Protein AF-A0A9X6Y798-F1 (afdb_monomer_lite)

Organism: Bacillus thuringiensis (NCBI:txid1428)

Radius of gyration: 31.47 Å; chains: 1; bounding box: 88×79×58 Å

Secondary structure (DSSP, 8-state):
-HHHHHTT---SSHHHHHHHHHHHHTSHHHHHHHHHHHHHHHHHHS--HHHHHHHHHHHHTT--EEEEEEEEEEEE-TTS-EEEEEEEEEEEEPPPHHHHHHHHHHHHHHTT-----------PPPP----------

pLDDT: mean 86.88, std 8.66, range [46.91, 97.5]

Sequence (137 aa):
TEAYKRAGYSHKNDNVAGVEGKKLLRNPKIERYVREHMEAIRSPVIASQEEVLERLTSVLRGEGRVLKRPRMSKTKNKEGKWVEYESYDEITVYPQDQDIIRAGELLGKRYMMWTEKKEISITVPTFVDDVPVNEDE

InterPro domains:
  IPR005335 Terminase small subunit [PF03592] (1-119)
  IPR038713 Terminase small subunit, N-terminal DNA-binding domain, HTH motif superfamily [G3DSA:1.10.10.1400] (1-45)

Foldseek 3Di:
DVVQVVVVDDDDDPVRSVVVVVVQCPPPVNVVVVVVVVCVVCPVPPQDPVNLLVVLVCLLVFHWDWDWDWDWDWDQDPVRDTDIDTDTDIDTDTHDPVSNVVSVVVVCVVVVVDDDDDDDDDPDDDDDPPDDDPPDD

Structure (mmCIF, N/CA/C/O backbone):
data_AF-A0A9X6Y798-F1
#
_entry.id   AF-A0A9X6Y798-F1
#
loop_
_atom_site.group_PDB
_atom_site.id
_atom_site.type_symbol
_atom_site.label_atom_id
_atom_site.label_alt_id
_atom_site.label_comp_id
_atom_site.label_asym_id
_atom_site.label_entity_id
_atom_site.label_seq_id
_atom_site.pdbx_PDB_ins_code
_atom_site.Cartn_x
_atom_site.Cartn_y
_atom_site.Cartn_z
_atom_site.occupancy
_atom_site.B_iso_or_equiv
_atom_site.auth_seq_id
_atom_site.auth_comp_id
_atom_site.auth_asym_id
_atom_site.auth_atom_id
_atom_site.pdbx_PDB_model_num
ATOM 1 N N . THR A 1 1 ? -16.747 -2.873 27.733 1.00 81.88 1 THR A N 1
ATOM 2 C CA . THR A 1 1 ? -16.842 -2.781 29.205 1.00 81.88 1 THR A CA 1
ATOM 3 C C . THR A 1 1 ? -15.695 -1.977 29.789 1.00 81.88 1 THR A C 1
ATOM 5 O O . THR A 1 1 ? -15.954 -0.926 30.351 1.00 81.88 1 THR A O 1
ATOM 8 N N . GLU A 1 2 ? -14.436 -2.361 29.567 1.00 89.44 2 GLU A N 1
ATOM 9 C CA . GLU A 1 2 ? -13.274 -1.644 30.131 1.00 89.44 2 GLU A CA 1
ATOM 10 C C . GLU A 1 2 ? -13.148 -0.173 29.709 1.00 89.44 2 GLU A C 1
ATOM 12 O O . GLU A 1 2 ? -12.904 0.690 30.547 1.00 89.44 2 GLU A O 1
ATOM 17 N N . ALA A 1 3 ? -13.397 0.147 28.436 1.00 88.88 3 ALA A N 1
ATOM 18 C CA . ALA A 1 3 ? -13.378 1.533 27.959 1.00 88.88 3 ALA A CA 1
ATOM 19 C C . ALA A 1 3 ? -14.391 2.436 28.695 1.00 88.88 3 ALA A C 1
ATOM 21 O O . ALA A 1 3 ? -14.088 3.589 28.981 1.00 88.88 3 ALA A O 1
ATOM 22 N N . TYR A 1 4 ? -15.561 1.897 29.059 1.00 89.81 4 TYR A N 1
ATOM 23 C CA . TYR A 1 4 ? -16.599 2.619 29.803 1.00 89.81 4 TYR A CA 1
ATOM 24 C C . TYR A 1 4 ? -16.139 2.953 31.230 1.00 89.81 4 TYR A C 1
ATOM 26 O O . TYR A 1 4 ? -16.321 4.076 31.690 1.00 89.81 4 TYR A O 1
ATOM 34 N N . LYS A 1 5 ? -15.472 2.003 31.904 1.00 90.69 5 LYS A N 1
ATOM 35 C CA . LYS A 1 5 ? -14.904 2.218 33.243 1.00 90.69 5 LYS A CA 1
ATOM 36 C C . LYS A 1 5 ? -13.755 3.227 33.215 1.00 90.69 5 LYS A C 1
ATOM 38 O O . LYS A 1 5 ? -13.724 4.142 34.028 1.00 90.69 5 LYS A O 1
ATOM 43 N N . ARG A 1 6 ? -12.832 3.089 32.253 1.00 92.12 6 ARG A N 1
ATOM 44 C CA . ARG A 1 6 ? -11.673 3.989 32.091 1.00 92.12 6 ARG A CA 1
ATOM 45 C C . ARG A 1 6 ? -12.070 5.420 31.735 1.00 92.12 6 ARG A C 1
ATOM 47 O O . ARG A 1 6 ? -11.372 6.344 32.126 1.00 92.12 6 ARG A O 1
ATOM 54 N N . ALA A 1 7 ? -13.190 5.603 31.039 1.00 88.50 7 ALA A N 1
ATOM 55 C CA . ALA A 1 7 ? -13.760 6.919 30.761 1.00 88.50 7 ALA A CA 1
ATOM 56 C C . ALA A 1 7 ? -14.396 7.591 32.000 1.00 88.50 7 ALA A C 1
ATOM 58 O O . ALA A 1 7 ? -14.877 8.715 31.896 1.00 88.50 7 ALA A O 1
ATOM 59 N N . GLY A 1 8 ? -14.404 6.926 33.163 1.00 90.12 8 GLY A N 1
ATOM 60 C CA . GLY A 1 8 ? -14.882 7.489 34.428 1.00 90.12 8 GLY A CA 1
ATOM 61 C C . GLY A 1 8 ? -16.394 7.398 34.637 1.00 90.12 8 GLY A C 1
ATOM 62 O O . 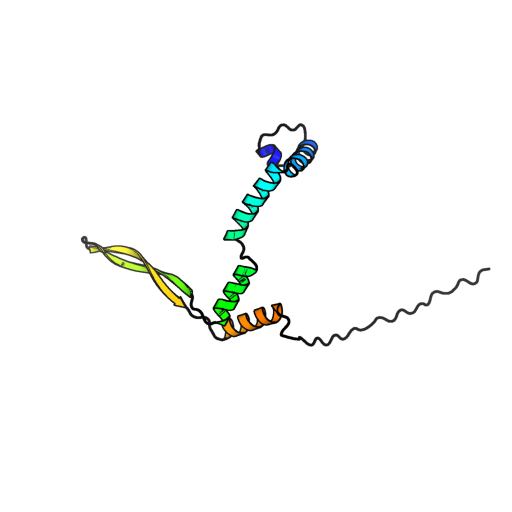GLY A 1 8 ? -16.921 8.026 35.553 1.00 90.12 8 GLY A O 1
ATOM 63 N N . TYR A 1 9 ? -17.117 6.623 33.820 1.00 88.75 9 TYR A N 1
ATOM 64 C CA . TYR A 1 9 ? -18.557 6.461 33.996 1.00 88.75 9 TYR A CA 1
ATOM 65 C C . TYR A 1 9 ? -18.895 5.579 35.205 1.00 88.75 9 TYR A C 1
ATOM 67 O O . TYR A 1 9 ? -18.314 4.509 35.429 1.00 88.75 9 TYR A O 1
ATOM 75 N N . SER A 1 10 ? -19.899 6.017 35.969 1.00 89.69 10 SER A N 1
ATOM 76 C CA . SER A 1 10 ? -20.406 5.275 37.123 1.00 89.69 10 SER A CA 1
ATOM 77 C C . SER A 1 10 ? -20.983 3.923 36.694 1.00 89.69 10 SER A C 1
ATOM 79 O O . SER A 1 10 ? -21.730 3.825 35.716 1.00 89.69 10 SER A O 1
ATOM 81 N N . HIS A 1 11 ? -20.631 2.869 37.428 1.00 88.31 11 HIS A N 1
ATOM 82 C CA . HIS A 1 11 ? -21.126 1.516 37.208 1.00 88.31 11 HIS A CA 1
ATOM 83 C C . HIS A 1 11 ? -21.177 0.748 38.531 1.00 88.31 11 HIS A C 1
ATOM 85 O O . HIS A 1 11 ? -20.321 0.919 39.393 1.00 88.31 11 HIS A O 1
ATOM 91 N N . LYS A 1 12 ? -22.197 -0.105 38.692 1.00 87.88 12 LYS A N 1
ATOM 92 C CA . LYS A 1 12 ? -22.372 -0.945 39.893 1.00 87.88 12 LYS A CA 1
ATOM 93 C C . LYS A 1 12 ? -21.705 -2.316 39.764 1.00 87.88 12 LYS A C 1
ATOM 95 O O . LYS A 1 12 ? -21.285 -2.887 40.760 1.00 87.88 12 LYS A O 1
ATOM 100 N N . ASN A 1 13 ? -21.653 -2.858 38.549 1.00 88.75 13 ASN A N 1
ATOM 101 C CA . ASN A 1 13 ? -21.013 -4.127 38.209 1.00 88.75 13 ASN A CA 1
ATOM 102 C C . ASN A 1 13 ? -20.646 -4.149 36.709 1.00 88.75 13 ASN A C 1
ATOM 104 O O . ASN A 1 13 ? -21.061 -3.270 35.945 1.00 88.75 13 ASN A O 1
ATOM 108 N N . ASP A 1 14 ? -19.884 -5.158 36.285 1.00 87.56 14 ASP A N 1
ATOM 109 C CA . ASP A 1 14 ? -19.402 -5.295 34.901 1.00 87.56 14 ASP A CA 1
ATOM 110 C C . ASP A 1 14 ? -20.515 -5.448 33.870 1.00 87.56 14 ASP A C 1
ATOM 112 O O . ASP A 1 14 ? -20.426 -4.901 32.769 1.00 87.56 14 ASP A O 1
ATOM 116 N N . ASN A 1 15 ? -21.588 -6.144 34.240 1.00 88.12 15 ASN A N 1
ATOM 117 C CA . ASN A 1 15 ? -22.731 -6.354 33.360 1.00 88.12 15 ASN A CA 1
ATOM 118 C C . ASN A 1 15 ? -23.411 -5.019 33.020 1.00 88.12 15 ASN A C 1
ATOM 120 O O . ASN A 1 15 ? -23.667 -4.736 31.849 1.00 88.12 15 ASN A O 1
ATOM 124 N N . VAL A 1 16 ? -23.621 -4.152 34.017 1.00 87.56 16 VAL A N 1
ATOM 125 C CA . VAL A 1 16 ? -24.181 -2.804 33.823 1.00 87.56 16 VAL A CA 1
ATOM 126 C C . VAL A 1 16 ? -23.249 -1.940 32.968 1.00 87.56 16 VAL A C 1
ATOM 128 O O . VAL A 1 16 ? -23.715 -1.304 32.024 1.00 87.56 16 VAL A O 1
ATOM 131 N N . ALA A 1 17 ? -21.935 -1.967 33.219 1.00 88.75 17 ALA A N 1
ATOM 132 C CA . ALA A 1 17 ? -20.960 -1.243 32.394 1.00 88.75 17 ALA A CA 1
ATOM 133 C C . ALA A 1 17 ? -20.941 -1.729 30.930 1.00 88.75 17 ALA A C 1
ATOM 135 O O . ALA A 1 17 ? -20.736 -0.939 30.006 1.00 88.75 17 ALA A O 1
ATOM 136 N N . GLY A 1 18 ? -21.159 -3.027 30.695 1.00 89.56 18 GLY A N 1
ATOM 137 C CA . GLY A 1 18 ? -21.259 -3.602 29.354 1.00 89.56 18 GLY A CA 1
ATOM 138 C C . GLY A 1 18 ? -22.509 -3.136 28.604 1.00 89.56 18 GLY A C 1
ATOM 139 O O . GLY A 1 18 ? -22.411 -2.707 27.451 1.00 89.56 18 GLY A O 1
ATOM 140 N N . VAL A 1 19 ? -23.672 -3.174 29.262 1.00 91.25 19 VAL A N 1
ATOM 141 C CA . VAL A 1 19 ? -24.951 -2.749 28.670 1.00 91.25 19 VAL A CA 1
ATOM 142 C C . VAL A 1 19 ? -24.955 -1.252 28.362 1.00 91.25 19 VAL A C 1
ATOM 144 O O . VAL A 1 19 ? -25.279 -0.863 27.238 1.00 91.25 19 VAL A O 1
ATOM 147 N N . GLU A 1 20 ? -24.558 -0.410 29.317 1.00 90.25 20 GLU A N 1
ATOM 148 C CA . GLU A 1 20 ? -24.541 1.047 29.132 1.00 90.25 20 GLU A CA 1
ATOM 149 C C . GLU A 1 20 ? -23.457 1.488 28.141 1.00 90.25 20 GLU A C 1
ATOM 151 O O . GLU A 1 20 ? -23.708 2.325 27.271 1.00 90.25 20 GLU A O 1
ATOM 156 N N . GLY A 1 21 ? -22.288 0.838 28.154 1.00 89.81 21 GLY A N 1
ATOM 157 C CA . GLY A 1 21 ? -21.262 1.053 27.134 1.00 89.81 21 GLY A CA 1
ATOM 158 C C . GLY A 1 21 ? -21.763 0.756 25.717 1.00 89.81 21 GLY A C 1
ATOM 159 O O . GLY A 1 21 ? -21.519 1.539 24.800 1.00 89.81 21 GLY A O 1
ATOM 160 N N . LYS A 1 22 ? -22.530 -0.326 25.524 1.00 90.94 22 LYS A N 1
ATOM 161 C CA . LYS A 1 22 ? -23.141 -0.646 24.222 1.00 90.94 22 LYS A CA 1
ATOM 162 C C . LYS A 1 22 ? -24.168 0.405 23.788 1.00 90.94 22 LYS A C 1
ATOM 164 O O . LYS A 1 22 ? -24.259 0.697 22.597 1.00 90.94 22 LYS A O 1
ATOM 169 N N . LYS A 1 23 ? -24.935 0.977 24.723 1.00 91.31 23 LYS A N 1
ATOM 170 C CA . LYS A 1 23 ? -25.883 2.064 24.424 1.00 91.31 23 LYS A CA 1
ATOM 171 C C . LYS A 1 23 ? -25.162 3.341 23.993 1.00 91.31 23 LYS A C 1
ATOM 173 O O . LYS A 1 23 ? -25.568 3.937 23.001 1.00 91.31 23 LYS A O 1
ATOM 178 N N . LEU A 1 24 ? -24.075 3.727 24.669 1.00 90.50 24 LEU A N 1
ATOM 179 C CA . LEU A 1 24 ? -23.274 4.895 24.279 1.00 90.50 24 LEU A CA 1
ATOM 180 C C . LEU A 1 24 ? -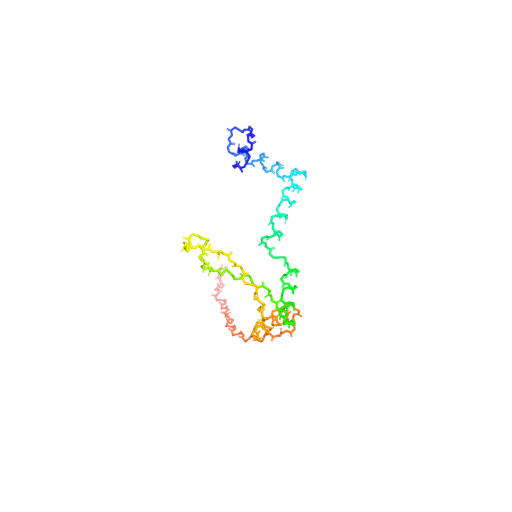22.699 4.761 22.868 1.00 90.50 24 LEU A C 1
ATOM 182 O O . LEU A 1 24 ? -22.761 5.712 22.096 1.00 90.50 24 LEU A O 1
ATOM 186 N N . LEU A 1 25 ? -22.210 3.576 22.498 1.00 88.69 25 LEU A N 1
ATOM 187 C CA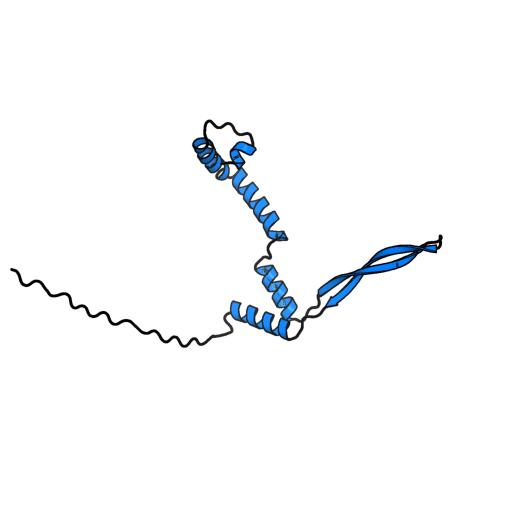 . LEU A 1 25 ? -21.693 3.325 21.147 1.00 88.69 25 LEU A CA 1
ATOM 188 C C . LEU A 1 25 ? -22.760 3.450 20.046 1.00 88.69 25 LEU A C 1
ATOM 190 O O . LEU A 1 25 ? -22.405 3.654 18.893 1.00 88.69 25 LEU A O 1
ATOM 194 N N . ARG A 1 26 ? -24.050 3.347 20.390 1.00 90.69 26 ARG A N 1
ATOM 195 C CA . ARG A 1 26 ? -25.179 3.563 19.468 1.00 90.69 26 ARG A CA 1
ATOM 196 C C . ARG A 1 26 ? -25.655 5.015 19.420 1.00 90.69 26 ARG A C 1
ATOM 198 O O . ARG A 1 26 ? -26.569 5.325 18.663 1.00 90.69 26 ARG A O 1
ATOM 205 N N . ASN A 1 27 ? -25.105 5.903 20.251 1.00 93.44 27 ASN A N 1
ATOM 206 C CA . ASN A 1 27 ? -25.438 7.318 20.176 1.00 93.44 27 ASN A CA 1
ATOM 207 C C . ASN A 1 27 ? -24.895 7.880 18.849 1.00 93.44 27 ASN A C 1
ATOM 209 O O . ASN A 1 27 ? -23.680 7.820 18.649 1.00 93.44 27 ASN A O 1
ATOM 213 N N . PRO A 1 28 ? -25.733 8.489 17.987 1.00 91.81 28 PRO A N 1
ATOM 214 C CA . PRO A 1 28 ? -25.307 8.947 16.663 1.00 91.81 28 PRO A CA 1
ATOM 215 C C . PRO A 1 28 ? -24.089 9.880 16.681 1.00 91.81 28 PRO A C 1
ATOM 217 O O . PRO A 1 28 ? -23.262 9.839 15.773 1.00 91.81 28 PRO A O 1
ATOM 220 N N . LYS A 1 29 ? -23.940 10.711 17.725 1.00 92.31 29 LYS A N 1
ATOM 221 C CA . LYS A 1 29 ? -22.791 11.621 17.862 1.00 92.31 29 LYS A CA 1
ATOM 222 C C . LYS A 1 29 ? -21.492 10.866 18.148 1.00 92.31 29 LYS A C 1
ATOM 224 O O . LYS A 1 29 ? -20.461 11.189 17.568 1.00 92.31 29 LYS A O 1
ATOM 229 N N . ILE A 1 30 ? -21.554 9.874 19.038 1.00 90.69 30 ILE A N 1
ATOM 230 C CA . ILE A 1 30 ? -20.397 9.062 19.440 1.00 90.69 30 ILE A CA 1
ATOM 231 C C . ILE A 1 30 ? -20.014 8.116 18.303 1.00 90.69 30 ILE A C 1
ATOM 233 O O . ILE A 1 30 ? -18.840 8.008 17.967 1.00 90.69 30 ILE A O 1
ATOM 237 N N . GLU A 1 31 ? -20.999 7.480 17.673 1.00 91.56 31 GLU A N 1
ATOM 238 C CA . GLU A 1 31 ? -20.783 6.592 16.534 1.00 91.56 31 GLU A CA 1
ATOM 239 C C . GLU A 1 31 ? -20.094 7.319 15.374 1.00 91.56 31 GLU A C 1
ATOM 241 O O . GLU A 1 31 ? -19.107 6.817 14.834 1.00 91.56 31 GLU A O 1
ATOM 246 N N . ARG A 1 32 ? -20.567 8.526 15.030 1.00 92.50 32 ARG A N 1
ATOM 247 C CA . ARG A 1 32 ? -19.941 9.355 13.996 1.00 92.50 32 ARG A CA 1
ATOM 248 C C . ARG A 1 32 ? -18.493 9.693 14.352 1.00 92.50 32 ARG A C 1
ATOM 250 O O . ARG A 1 32 ? -17.614 9.471 13.530 1.00 92.50 32 ARG A O 1
ATOM 257 N N . TYR A 1 33 ? -18.239 10.143 15.581 1.00 90.88 33 TYR A N 1
ATOM 258 C CA . TYR A 1 33 ? -16.889 10.480 16.044 1.00 90.88 33 TYR A CA 1
ATOM 259 C C . TYR A 1 33 ? -15.930 9.284 15.965 1.00 90.88 33 TYR A C 1
ATOM 261 O O . TYR A 1 33 ? -14.835 9.403 15.420 1.00 90.88 33 TYR A O 1
ATOM 269 N N . VAL A 1 34 ? -16.348 8.111 16.457 1.00 88.00 34 VAL A N 1
ATOM 270 C CA . VAL A 1 34 ? -15.540 6.882 16.399 1.00 88.00 34 VAL A CA 1
ATOM 271 C C . VAL A 1 34 ? -15.260 6.481 14.953 1.00 88.00 34 VAL A C 1
ATOM 273 O O . VAL A 1 34 ? -14.143 6.072 14.648 1.00 88.00 34 VAL A O 1
ATOM 276 N N . ARG A 1 35 ? -16.248 6.611 14.062 1.00 87.62 35 ARG A N 1
ATOM 277 C CA . ARG A 1 35 ? -16.104 6.293 12.638 1.00 87.62 35 ARG A CA 1
ATOM 278 C C . ARG A 1 35 ? -15.108 7.220 11.948 1.00 87.62 35 ARG A C 1
ATOM 280 O O . ARG A 1 35 ? -14.175 6.716 11.341 1.00 87.62 35 ARG A O 1
ATOM 287 N N . GLU A 1 36 ? -15.259 8.531 12.115 1.00 88.69 36 GLU A N 1
ATOM 288 C CA . GLU A 1 36 ? -14.343 9.537 11.561 1.00 88.69 36 GLU A CA 1
ATOM 289 C C . GLU A 1 36 ? -12.903 9.304 12.042 1.00 88.69 36 GLU A C 1
ATOM 291 O O . GLU A 1 36 ? -11.971 9.336 11.246 1.00 88.69 36 GLU A O 1
ATOM 296 N N . HIS A 1 37 ? -12.706 8.988 13.328 1.00 83.50 37 HIS A N 1
ATOM 297 C CA . HIS A 1 37 ? -11.372 8.718 13.877 1.00 83.50 37 HIS A CA 1
ATOM 298 C C . HIS A 1 37 ? -10.804 7.376 13.403 1.00 83.50 37 HIS A C 1
ATOM 300 O O . HIS A 1 37 ? -9.621 7.287 13.087 1.00 83.50 37 HIS A O 1
ATOM 306 N N . MET A 1 38 ? -11.629 6.328 13.320 1.00 78.31 38 MET A N 1
ATOM 307 C CA . MET A 1 38 ? -11.228 5.042 12.740 1.00 78.31 38 MET A CA 1
ATOM 308 C C . MET A 1 38 ? -10.822 5.194 11.274 1.00 78.31 38 MET A C 1
ATOM 310 O O . MET A 1 38 ? -9.837 4.596 10.857 1.00 78.31 38 MET A O 1
ATOM 314 N N . GLU A 1 39 ? -11.560 5.980 10.496 1.00 80.25 39 GLU A N 1
ATOM 315 C CA . GLU A 1 39 ? -11.280 6.249 9.086 1.00 80.25 39 GLU A CA 1
ATOM 316 C C . GLU A 1 39 ? -10.014 7.097 8.918 1.00 80.25 39 GLU A C 1
ATOM 318 O O . GLU A 1 39 ? -9.139 6.744 8.126 1.00 80.25 39 GLU A O 1
ATOM 323 N N . ALA A 1 40 ? -9.842 8.123 9.755 1.00 75.88 40 ALA A N 1
ATOM 324 C CA . ALA A 1 40 ? -8.633 8.941 9.804 1.00 75.88 40 ALA A CA 1
ATOM 325 C C . ALA A 1 40 ? -7.379 8.149 10.210 1.00 75.88 40 ALA A C 1
ATOM 327 O O . ALA A 1 40 ? -6.295 8.466 9.738 1.00 75.88 40 ALA A O 1
ATOM 328 N N . ILE A 1 41 ? -7.504 7.124 11.063 1.00 74.00 41 ILE A N 1
ATOM 329 C CA . ILE A 1 41 ? -6.389 6.231 11.432 1.00 74.00 41 ILE A CA 1
ATOM 330 C C . ILE A 1 41 ? -6.154 5.157 10.363 1.00 74.00 41 ILE A C 1
ATOM 332 O O . ILE A 1 41 ? -5.010 4.791 10.101 1.00 74.00 41 ILE A O 1
ATOM 336 N N . ARG A 1 42 ? -7.216 4.631 9.739 1.00 65.56 42 ARG A N 1
ATOM 337 C CA . ARG A 1 42 ? -7.105 3.596 8.700 1.00 65.56 42 ARG A CA 1
ATOM 338 C C . ARG A 1 42 ? -6.461 4.125 7.426 1.00 65.56 42 ARG A C 1
ATOM 340 O O . ARG A 1 42 ? -5.607 3.433 6.892 1.00 65.56 42 ARG A O 1
ATOM 347 N N . SER A 1 43 ? -6.834 5.325 6.990 1.00 68.69 43 SER A N 1
ATOM 348 C CA . SER A 1 43 ? -6.329 5.955 5.764 1.00 68.69 43 SER A CA 1
ATOM 349 C C . SER A 1 43 ? -4.786 6.017 5.664 1.00 68.69 43 SER A C 1
ATOM 351 O O . SER A 1 43 ? -4.255 5.599 4.643 1.00 68.69 43 SER A O 1
ATOM 353 N N . PRO A 1 44 ? -4.026 6.431 6.701 1.00 74.25 44 PRO A N 1
ATOM 354 C CA . PRO A 1 44 ? -2.562 6.487 6.630 1.00 74.25 44 PRO A CA 1
ATOM 355 C C . PRO A 1 44 ? -1.847 5.151 6.885 1.00 74.25 44 PRO A C 1
ATOM 357 O O . PRO A 1 44 ? -0.656 5.044 6.604 1.00 74.25 44 PRO A O 1
ATOM 360 N N . VAL A 1 45 ? -2.518 4.155 7.476 1.00 74.50 45 VAL A N 1
ATOM 361 C CA . VAL A 1 45 ? -1.878 2.886 7.885 1.00 74.50 45 VAL A CA 1
ATOM 362 C C . VAL A 1 45 ? -2.180 1.751 6.910 1.00 74.50 45 VAL A C 1
ATOM 364 O O . VAL A 1 45 ? -1.346 0.868 6.712 1.00 74.50 45 VAL A O 1
ATOM 367 N N . ILE A 1 46 ? -3.376 1.741 6.324 1.00 80.75 46 ILE A N 1
ATOM 368 C CA . ILE A 1 46 ? -3.852 0.682 5.440 1.00 80.75 46 ILE A CA 1
ATOM 369 C C . ILE A 1 46 ? -4.117 1.293 4.075 1.00 80.75 46 ILE A C 1
ATOM 371 O O . ILE A 1 46 ? -4.983 2.155 3.944 1.00 80.75 46 ILE A O 1
ATOM 375 N N . ALA A 1 47 ? -3.427 0.774 3.063 1.00 85.38 47 ALA A N 1
ATOM 376 C CA . ALA A 1 47 ? -3.647 1.207 1.696 1.00 85.38 47 ALA A CA 1
ATOM 377 C C . ALA A 1 47 ? -5.096 0.949 1.259 1.00 85.38 47 ALA A C 1
ATOM 379 O O . ALA A 1 47 ? -5.641 -0.146 1.463 1.00 85.38 47 ALA A O 1
ATOM 380 N N . SER A 1 48 ? -5.721 1.954 0.649 1.00 87.81 48 SER A N 1
ATOM 381 C CA . SER A 1 48 ? -7.063 1.809 0.082 1.00 87.81 48 SER A CA 1
ATOM 382 C C . SER A 1 48 ? -7.032 0.920 -1.169 1.00 87.81 48 SER A C 1
ATOM 384 O O . SER A 1 48 ? -5.981 0.687 -1.767 1.00 87.81 48 SER A O 1
ATOM 386 N N . GLN A 1 49 ? -8.191 0.413 -1.605 1.00 86.19 49 GLN A N 1
ATOM 387 C CA . GLN A 1 49 ? -8.248 -0.353 -2.858 1.00 86.19 49 GLN A CA 1
ATOM 388 C C . GLN A 1 49 ? -7.774 0.482 -4.056 1.00 86.19 49 GLN A C 1
ATOM 390 O O . GLN A 1 49 ? -7.106 -0.050 -4.936 1.00 86.19 49 GLN A O 1
ATOM 395 N N . GLU A 1 50 ? -8.101 1.774 -4.083 1.00 90.25 50 GLU A N 1
ATOM 396 C CA . GLU A 1 50 ? -7.675 2.696 -5.139 1.00 90.25 50 GLU A CA 1
ATOM 397 C C . GLU A 1 50 ? -6.161 2.910 -5.102 1.00 90.25 50 GLU A C 1
ATOM 399 O O . GLU A 1 50 ? -5.511 2.745 -6.128 1.00 90.25 50 GLU A O 1
ATOM 404 N N . GLU A 1 51 ? -5.581 3.133 -3.921 1.00 90.56 51 GLU A N 1
ATOM 405 C CA . GLU A 1 51 ? -4.133 3.300 -3.748 1.00 90.56 51 GLU A CA 1
ATOM 406 C C . GLU A 1 51 ? -3.354 2.055 -4.196 1.00 90.56 51 GLU A C 1
ATOM 408 O O . GLU A 1 51 ? -2.332 2.156 -4.878 1.00 90.56 51 GLU A O 1
ATOM 413 N N . VAL A 1 52 ? -3.853 0.856 -3.875 1.00 93.38 52 VAL A N 1
ATOM 414 C CA . VAL A 1 52 ? -3.248 -0.397 -4.347 1.00 93.38 52 VAL A CA 1
ATOM 415 C C . VAL A 1 52 ? -3.248 -0.454 -5.877 1.00 93.38 52 VAL A C 1
ATOM 417 O O . VAL A 1 52 ? -2.250 -0.853 -6.479 1.00 93.38 52 VAL A O 1
ATOM 420 N N . LEU A 1 53 ? -4.339 -0.039 -6.523 1.00 95.38 53 LEU A N 1
ATOM 421 C CA . LEU A 1 53 ? -4.452 -0.049 -7.982 1.00 95.38 53 LEU A CA 1
ATOM 422 C C . LEU A 1 53 ? -3.586 1.016 -8.638 1.00 95.38 53 LEU A C 1
ATOM 424 O O . LEU A 1 53 ? -2.936 0.720 -9.640 1.00 95.38 53 LEU A O 1
ATOM 428 N N . GLU A 1 54 ? -3.542 2.222 -8.082 1.00 95.12 54 GLU A N 1
ATOM 429 C CA . GLU A 1 54 ? -2.640 3.284 -8.521 1.00 95.12 54 GLU A CA 1
ATOM 430 C C . GLU A 1 54 ? -1.194 2.814 -8.430 1.00 95.12 54 GLU A C 1
ATOM 432 O O . GLU A 1 54 ? -0.440 2.916 -9.402 1.00 95.12 54 GLU A O 1
ATOM 437 N N . ARG A 1 55 ? -0.822 2.194 -7.305 1.00 95.19 55 ARG A N 1
ATOM 438 C CA . ARG A 1 55 ? 0.531 1.690 -7.112 1.00 95.19 55 ARG A CA 1
ATOM 439 C C . ARG A 1 55 ? 0.874 0.569 -8.089 1.00 95.19 55 ARG A C 1
ATOM 441 O O . ARG A 1 55 ? 1.950 0.615 -8.683 1.00 95.19 55 ARG A O 1
ATOM 448 N N . LEU A 1 56 ? -0.011 -0.409 -8.289 1.00 96.31 56 LEU A N 1
ATOM 449 C CA . LEU A 1 56 ? 0.189 -1.477 -9.278 1.00 96.31 56 LEU A CA 1
ATOM 450 C C . LEU A 1 56 ? 0.261 -0.920 -10.705 1.00 96.31 56 LEU A C 1
ATOM 452 O O . LEU A 1 56 ? 1.090 -1.364 -11.491 1.00 96.31 56 LEU A O 1
ATOM 456 N N . THR A 1 57 ? -0.552 0.085 -11.031 1.00 96.81 57 THR A N 1
ATOM 457 C CA . THR A 1 57 ? -0.544 0.735 -12.350 1.00 96.81 57 THR A CA 1
ATOM 458 C C . THR A 1 57 ? 0.762 1.490 -12.592 1.00 96.81 57 THR A C 1
ATOM 460 O O . THR A 1 57 ? 1.346 1.371 -13.664 1.00 96.81 57 THR A O 1
ATOM 463 N N . SER A 1 58 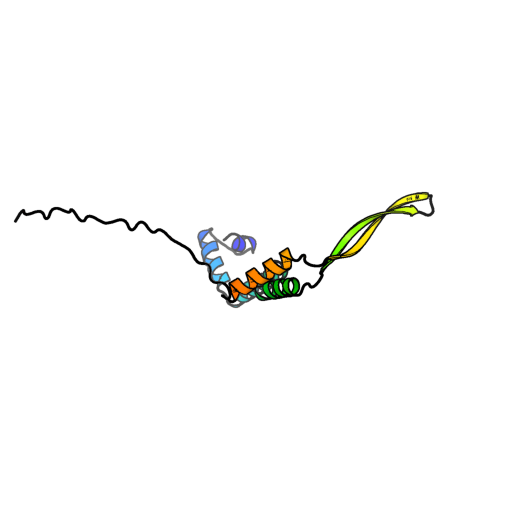? 1.251 2.220 -11.589 1.00 97.06 58 SER A N 1
ATOM 464 C CA . SER A 1 58 ? 2.550 2.901 -11.610 1.00 97.06 58 SER A CA 1
ATOM 465 C C . SER A 1 58 ? 3.696 1.910 -11.862 1.00 97.06 58 SER A C 1
ATOM 467 O O . SER A 1 58 ? 4.527 2.123 -12.745 1.00 97.06 58 SER A O 1
ATOM 469 N N . VAL A 1 59 ? 3.688 0.760 -11.170 1.00 97.25 59 VAL A N 1
ATOM 470 C CA . VAL A 1 59 ? 4.653 -0.327 -11.415 1.00 97.25 59 VAL A CA 1
ATOM 471 C C . VAL A 1 59 ? 4.524 -0.879 -12.832 1.00 97.25 59 VAL A C 1
ATOM 473 O O . VAL A 1 59 ? 5.536 -1.011 -13.510 1.00 97.25 59 VAL A O 1
ATOM 476 N N . LEU A 1 60 ? 3.305 -1.151 -13.308 1.00 96.56 60 LEU A N 1
ATOM 477 C CA . LEU A 1 60 ? 3.056 -1.659 -14.661 1.00 96.56 60 LEU A CA 1
ATOM 478 C C . LEU A 1 60 ? 3.549 -0.690 -15.753 1.00 96.56 60 LEU A C 1
ATOM 480 O O . LEU A 1 60 ? 3.989 -1.130 -16.811 1.00 96.56 60 LEU A O 1
ATOM 484 N N . ARG A 1 61 ? 3.510 0.623 -15.496 1.00 96.44 61 ARG A N 1
ATOM 485 C CA . ARG A 1 61 ? 4.057 1.668 -16.381 1.00 96.44 61 ARG A CA 1
ATOM 486 C C . ARG A 1 61 ? 5.578 1.831 -16.287 1.00 96.44 61 ARG A C 1
ATOM 488 O O . ARG A 1 61 ? 6.138 2.630 -17.031 1.00 96.44 61 ARG A O 1
ATOM 495 N N . GLY A 1 62 ? 6.246 1.102 -15.392 1.00 95.38 62 GLY A N 1
ATOM 496 C CA . GLY A 1 62 ? 7.691 1.198 -15.182 1.00 95.38 62 GLY A CA 1
ATOM 497 C C . GLY A 1 62 ? 8.126 2.465 -14.439 1.00 95.38 62 GLY A C 1
ATOM 498 O O . GLY A 1 62 ? 9.282 2.871 -14.541 1.00 95.38 62 GLY A O 1
ATOM 499 N N . GLU A 1 63 ? 7.225 3.110 -13.696 1.00 95.56 63 GLU A N 1
ATOM 500 C CA . GLU A 1 63 ? 7.542 4.345 -12.977 1.00 95.56 63 GLU A CA 1
ATOM 501 C C . GLU A 1 63 ? 8.499 4.070 -11.804 1.00 95.56 63 GLU A C 1
ATOM 503 O O . GLU A 1 63 ? 8.272 3.196 -10.957 1.00 95.56 63 GLU A O 1
ATOM 508 N N . GLY A 1 64 ? 9.594 4.833 -11.754 1.00 89.88 64 GLY A N 1
ATOM 509 C CA . GLY A 1 64 ? 10.595 4.744 -10.696 1.00 89.88 64 GLY A CA 1
ATOM 510 C C . GLY A 1 64 ? 10.122 5.354 -9.378 1.00 89.88 64 GLY A C 1
ATOM 511 O O . GLY A 1 64 ? 9.335 6.298 -9.354 1.00 89.88 64 GLY A O 1
ATOM 512 N N . ARG A 1 65 ? 10.643 4.841 -8.259 1.00 91.06 65 ARG A N 1
ATOM 513 C CA . ARG A 1 65 ? 10.451 5.433 -6.926 1.00 91.06 65 ARG A CA 1
ATOM 514 C C . ARG A 1 65 ? 11.762 5.968 -6.374 1.00 91.06 65 ARG A C 1
ATOM 516 O O . ARG A 1 65 ? 12.801 5.322 -6.500 1.00 91.06 65 ARG A O 1
ATOM 523 N N . VAL A 1 66 ? 11.698 7.113 -5.707 1.00 90.12 66 VAL A N 1
ATOM 524 C CA . VAL A 1 66 ? 12.844 7.676 -4.992 1.00 90.12 66 VAL A CA 1
ATOM 525 C C . VAL A 1 66 ? 12.961 6.992 -3.634 1.00 90.12 66 VAL A C 1
ATOM 527 O O . VAL A 1 66 ? 12.019 6.976 -2.844 1.00 90.12 66 VAL A O 1
ATOM 530 N N . LEU A 1 67 ? 14.123 6.409 -3.365 1.00 86.94 67 LEU A N 1
ATOM 531 C CA . LEU A 1 67 ? 14.490 5.862 -2.067 1.00 86.94 67 LEU A CA 1
ATOM 532 C C . LEU A 1 67 ? 15.540 6.761 -1.430 1.00 86.94 67 LEU A C 1
ATOM 534 O O . LEU A 1 67 ? 16.534 7.105 -2.065 1.00 86.94 67 LEU A O 1
ATOM 538 N N . LYS A 1 68 ? 15.339 7.089 -0.155 1.00 88.88 68 LYS A N 1
ATOM 539 C CA . LYS A 1 68 ? 16.338 7.770 0.667 1.00 88.88 68 LYS A CA 1
ATOM 540 C C . LYS A 1 68 ? 17.173 6.718 1.378 1.00 88.88 68 LYS A C 1
ATOM 542 O O . LYS A 1 68 ? 16.644 5.962 2.192 1.00 88.88 68 LYS A O 1
ATOM 547 N N . ARG A 1 69 ? 18.461 6.640 1.054 1.00 82.56 69 ARG A N 1
ATOM 548 C CA . ARG A 1 69 ? 19.403 5.728 1.709 1.00 82.56 69 ARG A CA 1
ATOM 549 C C . ARG A 1 69 ? 20.241 6.511 2.719 1.00 82.56 69 ARG A C 1
ATOM 551 O O . ARG A 1 69 ? 20.889 7.470 2.303 1.00 82.56 69 ARG A O 1
ATOM 558 N N . PRO A 1 70 ? 20.259 6.127 4.008 1.00 85.31 70 PRO A N 1
ATOM 559 C CA . PRO A 1 70 ? 21.140 6.767 4.971 1.00 85.31 70 PRO A CA 1
ATOM 560 C C . PRO A 1 70 ? 22.592 6.445 4.616 1.00 85.31 70 PRO A C 1
ATOM 562 O O . PRO A 1 70 ? 22.956 5.293 4.359 1.00 85.31 70 PRO A O 1
ATOM 565 N N . ARG A 1 71 ? 23.420 7.481 4.596 1.00 83.69 71 ARG A N 1
ATOM 566 C CA . ARG A 1 71 ? 24.856 7.408 4.377 1.00 83.69 71 ARG A CA 1
ATOM 567 C C . ARG A 1 71 ? 25.563 8.160 5.489 1.00 83.69 71 ARG A C 1
ATOM 569 O O . ARG A 1 71 ? 25.412 9.373 5.642 1.00 83.69 71 ARG A O 1
ATOM 576 N N . MET A 1 72 ? 26.394 7.420 6.211 1.00 84.00 72 MET A N 1
ATOM 577 C CA . MET A 1 72 ? 27.291 7.976 7.212 1.00 84.00 72 MET A CA 1
ATOM 578 C C . MET A 1 72 ? 28.559 8.458 6.519 1.00 84.00 72 MET A C 1
ATOM 580 O O . MET A 1 72 ? 29.214 7.708 5.790 1.00 84.00 72 MET A O 1
ATOM 584 N N . SER A 1 73 ? 28.904 9.723 6.728 1.00 81.44 73 SER A N 1
ATOM 585 C CA . SER A 1 73 ? 30.162 10.295 6.258 1.00 81.44 73 SER A CA 1
ATOM 586 C C . SER A 1 73 ? 30.960 10.820 7.444 1.00 81.44 73 SER A C 1
ATOM 588 O O . SER A 1 73 ? 30.397 11.328 8.409 1.00 81.44 73 SER A O 1
ATOM 590 N N . LYS A 1 74 ? 32.286 10.673 7.395 1.00 86.56 74 LYS A N 1
ATOM 591 C CA . LYS A 1 74 ? 33.190 11.182 8.430 1.00 86.56 74 LYS A CA 1
ATOM 592 C C . LYS A 1 74 ? 34.032 12.297 7.839 1.00 86.56 74 LYS A C 1
ATOM 594 O O . LYS A 1 74 ? 34.705 12.088 6.833 1.00 86.56 74 LYS A O 1
ATOM 599 N N . THR A 1 75 ? 34.021 13.462 8.475 1.00 84.75 75 THR A N 1
ATOM 600 C CA . THR A 1 75 ? 34.899 14.582 8.114 1.00 84.75 75 THR A CA 1
ATOM 601 C C . THR A 1 75 ? 35.618 15.110 9.348 1.00 84.75 75 THR A C 1
ATOM 603 O O . THR A 1 75 ? 35.152 14.934 10.476 1.00 84.75 75 THR A O 1
ATOM 606 N N . LYS A 1 76 ? 36.789 15.719 9.153 1.00 89.38 76 LYS A N 1
ATOM 607 C CA . LYS A 1 76 ? 37.517 16.367 10.244 1.00 89.38 76 LYS A CA 1
ATOM 608 C C . LYS A 1 76 ? 36.945 17.759 10.474 1.00 89.38 76 LYS A C 1
ATOM 610 O O . LYS A 1 76 ? 36.839 18.552 9.542 1.00 89.38 76 LYS A O 1
ATOM 615 N N . ASN A 1 77 ? 36.600 18.065 11.720 1.00 86.12 77 ASN A N 1
ATOM 616 C CA . ASN A 1 77 ? 36.248 19.425 12.110 1.00 86.12 77 ASN A CA 1
ATOM 617 C C . ASN A 1 77 ? 37.499 20.333 12.121 1.00 86.12 77 ASN A C 1
ATOM 619 O O . ASN A 1 77 ? 38.626 19.873 11.923 1.00 86.12 77 ASN A O 1
ATOM 623 N N . LYS A 1 78 ? 37.316 21.631 12.395 1.00 87.25 78 LYS A N 1
ATOM 624 C CA . LYS A 1 78 ? 38.418 22.614 12.473 1.00 87.25 78 LYS A CA 1
ATOM 625 C C . LYS A 1 78 ? 39.486 22.271 13.531 1.00 87.25 78 LYS A C 1
ATOM 627 O O . LYS A 1 78 ? 40.598 22.774 13.443 1.00 87.25 78 LYS A O 1
ATOM 632 N N . GLU A 1 79 ? 39.165 21.405 14.492 1.00 87.19 79 GLU A N 1
ATOM 633 C CA . GLU A 1 79 ? 40.071 20.911 15.542 1.00 87.19 79 GLU A CA 1
ATOM 634 C C . GLU A 1 79 ? 40.775 19.592 15.159 1.00 87.19 79 GLU A C 1
ATOM 636 O O . GLU A 1 79 ? 41.492 19.011 15.970 1.00 87.19 79 GLU A O 1
ATOM 641 N N . GLY A 1 80 ? 40.547 19.066 13.950 1.00 87.00 80 GLY A N 1
ATOM 642 C CA . GLY A 1 80 ? 41.132 17.807 13.482 1.00 87.00 80 GLY A CA 1
ATOM 643 C C . GLY A 1 80 ? 40.469 16.534 14.027 1.00 87.00 80 GLY A C 1
ATOM 644 O O . GLY A 1 80 ? 40.935 15.437 13.704 1.00 87.00 80 GLY A O 1
ATOM 645 N N . LYS A 1 81 ? 39.382 16.646 14.803 1.00 86.94 81 LYS A N 1
ATOM 646 C CA . LYS A 1 81 ? 38.591 15.504 15.290 1.00 86.94 81 LYS A CA 1
ATOM 647 C C . LYS A 1 81 ? 37.647 15.003 14.203 1.00 86.94 81 LYS A C 1
ATOM 649 O O . LYS A 1 81 ? 37.030 15.797 13.494 1.00 86.94 81 LYS A O 1
ATOM 654 N N . TRP A 1 82 ? 37.504 13.685 14.108 1.00 87.12 82 TRP A N 1
ATOM 655 C CA . TRP A 1 82 ? 36.518 13.058 13.233 1.00 87.12 82 TRP A CA 1
ATOM 656 C C . TRP A 1 82 ? 35.109 13.271 13.785 1.00 87.12 82 TRP A C 1
ATOM 658 O O . TRP A 1 82 ? 34.830 12.901 14.923 1.00 87.12 82 TRP A O 1
ATOM 668 N N . VAL A 1 83 ? 34.237 13.850 12.967 1.00 86.62 83 VAL A N 1
ATOM 669 C CA . VAL A 1 83 ? 32.810 14.015 13.246 1.00 86.62 83 VAL A CA 1
ATOM 670 C C . VAL A 1 83 ? 32.035 13.260 12.177 1.00 86.62 83 VAL A C 1
ATOM 672 O O . VAL A 1 83 ? 32.390 13.292 10.995 1.00 86.62 83 VAL A O 1
ATOM 675 N N . GLU A 1 84 ? 31.009 12.540 12.612 1.00 88.88 84 GLU A N 1
ATOM 676 C CA . GLU A 1 84 ? 30.137 11.763 11.745 1.00 88.88 84 GLU A CA 1
ATOM 677 C C . GLU A 1 84 ? 28.885 12.571 11.400 1.00 88.88 84 GLU A C 1
ATOM 679 O O . GLU A 1 84 ? 28.274 13.189 12.270 1.00 88.88 84 GLU A O 1
ATOM 684 N N . TYR A 1 85 ? 28.533 12.582 10.119 1.00 84.06 85 TYR A N 1
ATOM 685 C CA . TYR A 1 85 ? 27.366 13.266 9.585 1.00 84.06 85 TYR A CA 1
ATOM 686 C C . TYR A 1 85 ? 26.473 12.239 8.903 1.00 84.06 85 TYR A C 1
ATOM 688 O O . TYR A 1 85 ? 26.915 11.525 7.995 1.00 84.06 85 TYR A O 1
ATOM 696 N N . GLU A 1 86 ? 25.218 12.194 9.337 1.00 83.88 86 GLU A N 1
ATOM 697 C CA . GLU A 1 86 ? 24.170 11.451 8.655 1.00 83.88 86 GLU A CA 1
ATOM 698 C C . GLU A 1 86 ? 23.662 12.289 7.478 1.00 83.88 86 GLU A C 1
ATOM 700 O O . GLU A 1 86 ? 23.205 13.422 7.636 1.00 83.88 86 GLU A O 1
ATOM 705 N N . SER A 1 87 ? 23.785 11.734 6.279 1.00 83.00 87 SER A N 1
ATOM 706 C CA . SER A 1 87 ? 23.256 12.306 5.041 1.00 83.00 87 SER A CA 1
ATOM 707 C C . SER A 1 87 ? 22.357 11.281 4.359 1.00 83.00 87 SER A C 1
ATOM 709 O O . SER A 1 87 ? 22.487 10.084 4.606 1.00 83.00 87 SER A O 1
ATOM 711 N N . TYR A 1 88 ? 21.437 11.735 3.513 1.00 85.94 88 TYR A N 1
ATOM 712 C CA . TYR A 1 88 ? 20.558 10.854 2.750 1.00 85.94 88 TYR A CA 1
ATOM 713 C C . TYR A 1 88 ? 20.888 10.983 1.270 1.00 85.94 88 TYR A C 1
ATOM 715 O O . TYR A 1 88 ? 20.784 12.074 0.714 1.00 85.94 88 TYR A O 1
ATOM 723 N N . ASP A 1 89 ? 21.245 9.869 0.637 1.00 86.94 89 ASP A N 1
ATOM 724 C CA . ASP A 1 89 ? 21.354 9.802 -0.816 1.00 86.94 89 ASP A CA 1
ATOM 725 C C . ASP A 1 89 ? 19.972 9.464 -1.391 1.00 86.94 89 ASP A C 1
ATOM 727 O O . ASP A 1 89 ? 19.346 8.473 -0.995 1.00 86.94 89 ASP A O 1
ATOM 731 N N . GLU A 1 90 ? 19.486 10.284 -2.323 1.00 91.12 90 GLU A N 1
ATOM 732 C CA . GLU A 1 90 ? 18.281 9.989 -3.095 1.00 91.12 90 GLU A CA 1
ATOM 733 C C . GLU A 1 90 ? 18.649 9.129 -4.303 1.00 91.12 90 GLU A C 1
ATOM 735 O O . GLU A 1 90 ? 19.402 9.536 -5.185 1.00 91.12 90 GLU A O 1
ATOM 740 N N . ILE A 1 91 ? 18.120 7.908 -4.335 1.00 90.31 91 ILE A N 1
ATOM 741 C CA . ILE A 1 91 ? 18.345 6.954 -5.416 1.00 90.31 91 ILE A CA 1
ATOM 742 C C . ILE A 1 91 ? 16.994 6.636 -6.036 1.00 90.31 91 ILE A C 1
ATOM 744 O O . ILE A 1 91 ? 16.094 6.141 -5.358 1.00 90.31 91 ILE A O 1
ATOM 748 N N . THR A 1 92 ? 16.857 6.879 -7.336 1.00 92.69 92 THR A N 1
ATOM 749 C CA . THR A 1 92 ? 15.672 6.438 -8.076 1.00 92.69 92 THR A CA 1
ATOM 750 C C . THR A 1 92 ? 15.838 4.971 -8.450 1.00 92.69 92 THR A C 1
ATOM 752 O O . THR A 1 92 ? 16.802 4.602 -9.118 1.00 92.69 92 THR A O 1
ATOM 755 N N . VAL A 1 93 ? 14.907 4.130 -8.006 1.00 93.38 93 VAL A N 1
ATOM 756 C CA . VAL A 1 93 ? 14.859 2.703 -8.333 1.00 93.38 93 VAL A CA 1
ATOM 757 C C . VAL A 1 93 ? 13.667 2.447 -9.237 1.00 93.38 93 VAL A C 1
ATOM 759 O O . VAL A 1 93 ? 12.531 2.753 -8.870 1.00 93.38 93 VAL A O 1
ATOM 762 N N . TYR A 1 94 ? 13.936 1.864 -10.399 1.00 95.44 94 TYR A N 1
ATOM 763 C CA . TYR A 1 94 ? 12.918 1.456 -11.358 1.00 95.44 94 TYR A CA 1
ATOM 764 C C . TYR A 1 94 ? 12.459 0.016 -11.085 1.00 95.44 94 TYR A C 1
ATOM 766 O O . TYR A 1 94 ? 13.266 -0.788 -10.602 1.00 95.44 94 TYR A O 1
ATOM 774 N N . PRO A 1 95 ? 11.185 -0.318 -11.355 1.00 96.00 95 PRO A N 1
ATOM 775 C CA . PRO A 1 95 ? 10.705 -1.695 -11.303 1.00 96.00 95 PRO A CA 1
ATOM 776 C C . PRO A 1 95 ? 11.493 -2.593 -12.258 1.00 96.00 95 PRO A C 1
ATOM 778 O O . PRO A 1 95 ? 11.867 -2.163 -13.348 1.00 96.00 95 PRO A O 1
ATOM 781 N N . GLN A 1 96 ? 11.724 -3.844 -11.865 1.00 96.75 96 GLN A N 1
ATOM 782 C CA . GLN A 1 96 ? 12.268 -4.847 -12.781 1.00 96.75 96 GLN A CA 1
ATOM 783 C C . GLN A 1 96 ? 11.148 -5.445 -13.638 1.00 96.75 96 GLN A C 1
ATOM 785 O O . GLN A 1 96 ? 9.984 -5.423 -13.236 1.00 96.75 96 GLN A O 1
ATOM 790 N N . ASP A 1 97 ? 11.489 -6.071 -14.768 1.00 97.31 97 ASP A N 1
ATOM 791 C CA . ASP A 1 97 ? 10.502 -6.721 -15.647 1.00 97.31 97 ASP A CA 1
ATOM 792 C C . ASP A 1 97 ? 9.601 -7.706 -14.889 1.00 97.31 97 ASP A C 1
ATOM 794 O O . ASP A 1 97 ? 8.397 -7.766 -15.124 1.00 97.31 97 ASP A O 1
ATOM 798 N N . GLN A 1 98 ? 10.151 -8.435 -13.912 1.00 97.00 98 GLN A N 1
ATOM 799 C CA . GLN A 1 98 ? 9.369 -9.339 -13.064 1.00 97.00 98 GLN A CA 1
ATOM 800 C C . GLN A 1 98 ? 8.302 -8.610 -12.237 1.00 97.00 98 GLN A C 1
ATOM 802 O O . GLN A 1 98 ? 7.212 -9.144 -12.040 1.00 97.00 98 GLN A O 1
ATOM 807 N N . ASP A 1 99 ? 8.596 -7.405 -11.749 1.00 96.56 99 ASP A N 1
ATOM 808 C CA . ASP A 1 99 ? 7.648 -6.599 -10.978 1.00 96.56 99 ASP A CA 1
ATOM 809 C C . ASP A 1 99 ? 6.541 -6.050 -11.882 1.00 96.56 99 ASP A C 1
ATOM 811 O O . ASP A 1 99 ? 5.369 -6.076 -11.507 1.00 96.56 99 ASP A O 1
ATOM 815 N N . ILE A 1 100 ? 6.905 -5.624 -13.095 1.00 97.38 100 ILE A N 1
ATOM 816 C CA . ILE A 1 100 ? 5.971 -5.163 -14.130 1.00 97.38 100 ILE A CA 1
ATOM 817 C C . ILE A 1 100 ? 5.014 -6.297 -14.516 1.00 97.38 100 ILE A C 1
ATOM 819 O O . ILE A 1 100 ? 3.795 -6.115 -14.502 1.00 97.38 100 ILE A O 1
ATOM 823 N N . ILE A 1 101 ? 5.552 -7.490 -14.796 1.00 97.50 101 ILE A N 1
ATOM 824 C CA . ILE A 1 101 ? 4.765 -8.680 -15.152 1.00 97.50 101 ILE A CA 1
ATOM 825 C C . ILE A 1 101 ? 3.805 -9.047 -14.017 1.00 97.50 101 ILE A C 1
ATOM 827 O O . ILE A 1 101 ? 2.616 -9.241 -14.266 1.00 97.50 101 ILE A O 1
ATOM 831 N N . ARG A 1 102 ? 4.281 -9.082 -12.764 1.00 97.31 102 ARG A N 1
ATOM 832 C CA . ARG A 1 102 ? 3.427 -9.366 -11.596 1.00 97.31 102 ARG A CA 1
ATOM 833 C C . ARG A 1 102 ? 2.323 -8.326 -11.423 1.00 97.31 102 ARG A C 1
ATOM 835 O O . ARG A 1 102 ? 1.186 -8.691 -11.134 1.00 97.31 102 ARG A O 1
ATOM 842 N N . ALA A 1 103 ? 2.628 -7.042 -11.609 1.00 97.19 103 ALA A N 1
ATOM 843 C CA . ALA A 1 103 ? 1.622 -5.987 -11.533 1.00 97.19 103 ALA A CA 1
ATOM 844 C C . ALA A 1 103 ? 0.541 -6.152 -12.614 1.00 97.19 103 ALA A C 1
ATOM 846 O O . ALA A 1 103 ? -0.650 -6.041 -12.317 1.00 97.19 103 ALA A O 1
ATOM 847 N N . GLY A 1 104 ? 0.947 -6.488 -13.842 1.00 97.00 104 GLY A N 1
ATOM 848 C CA . GLY A 1 104 ? 0.036 -6.789 -14.946 1.00 97.00 104 GLY A CA 1
ATOM 849 C C . GLY A 1 104 ? -0.830 -8.020 -14.680 1.00 97.00 104 GLY A C 1
ATOM 850 O O . GLY A 1 104 ? -2.040 -7.982 -14.901 1.00 97.00 104 GLY A O 1
ATOM 851 N N . GLU A 1 105 ? -0.246 -9.089 -14.135 1.00 96.12 105 GLU A N 1
ATOM 852 C CA . GLU A 1 105 ? -0.978 -10.299 -13.756 1.00 96.12 105 GLU A CA 1
ATOM 853 C C . GLU A 1 105 ? -2.071 -9.982 -12.726 1.00 96.12 105 GLU A C 1
ATOM 855 O O . GLU A 1 105 ? -3.234 -10.325 -12.944 1.00 96.12 105 GLU A O 1
ATOM 860 N N . LEU A 1 106 ? -1.724 -9.278 -11.642 1.00 96.62 106 LEU A N 1
ATOM 861 C CA . LEU A 1 106 ? -2.656 -8.917 -10.569 1.00 96.62 106 LEU A CA 1
ATOM 862 C C . LEU A 1 106 ? -3.792 -8.010 -11.062 1.00 96.62 106 LEU A C 1
ATOM 864 O O . LEU A 1 106 ? -4.956 -8.239 -10.722 1.00 96.62 106 LEU A O 1
ATOM 868 N N . LEU A 1 107 ? -3.479 -7.014 -11.895 1.00 96.62 107 LEU A N 1
ATOM 869 C CA . LEU A 1 107 ? -4.491 -6.147 -12.504 1.00 96.62 107 LEU A CA 1
ATOM 870 C C . LEU A 1 107 ? -5.408 -6.935 -13.446 1.00 96.62 107 LEU A C 1
ATOM 872 O O . LEU A 1 107 ? -6.629 -6.801 -13.366 1.00 96.62 107 LEU A O 1
ATOM 876 N N . GLY A 1 108 ? -4.848 -7.808 -14.283 1.00 96.12 108 GLY A N 1
ATOM 877 C CA . GLY A 1 108 ? -5.641 -8.659 -15.166 1.00 96.12 108 GLY A CA 1
ATOM 878 C C . GLY A 1 108 ? -6.514 -9.662 -14.404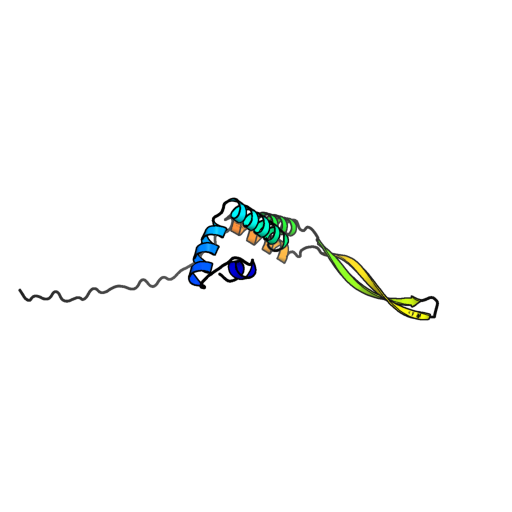 1.00 96.12 108 GLY A C 1
ATOM 879 O O . GLY A 1 108 ? -7.658 -9.874 -14.798 1.00 96.12 108 GLY A O 1
ATOM 880 N N . LYS A 1 109 ? -6.052 -10.202 -13.261 1.00 94.56 109 LYS A N 1
ATOM 881 C CA . LYS A 1 109 ? -6.873 -11.043 -12.367 1.00 94.56 109 LYS A CA 1
ATOM 882 C C . LYS A 1 109 ? -8.081 -10.270 -11.839 1.00 94.56 109 LYS A C 1
ATOM 884 O O . LYS A 1 109 ? -9.195 -10.787 -11.882 1.00 94.56 109 LYS A O 1
ATOM 889 N N . ARG A 1 110 ? -7.893 -9.016 -11.405 1.00 92.94 110 ARG A N 1
ATOM 890 C CA . ARG A 1 110 ? -9.000 -8.151 -10.956 1.00 92.94 110 ARG A CA 1
ATOM 891 C C . ARG A 1 110 ? -10.022 -7.886 -12.061 1.00 92.94 110 ARG A C 1
ATOM 893 O O . ARG A 1 110 ? -11.217 -7.883 -11.784 1.00 92.94 110 ARG A O 1
ATOM 900 N N . TYR A 1 111 ? -9.563 -7.668 -13.291 1.00 94.38 111 TYR A N 1
ATOM 901 C CA . TYR A 1 111 ? -10.431 -7.426 -14.447 1.00 94.38 111 TYR A CA 1
ATOM 902 C C . TYR A 1 111 ? -10.892 -8.706 -15.156 1.00 94.38 111 TYR A C 1
ATOM 904 O O . TYR A 1 111 ? -11.452 -8.620 -16.245 1.00 94.38 111 TYR A O 1
ATOM 912 N N . MET A 1 112 ? -10.670 -9.882 -14.555 1.00 93.56 112 MET A N 1
ATOM 913 C CA . MET A 1 112 ? -11.063 -11.184 -15.108 1.00 93.56 112 MET A CA 1
ATOM 914 C C . MET A 1 112 ? -10.531 -11.437 -16.534 1.00 93.56 112 MET A C 1
ATOM 916 O O . MET A 1 112 ? -11.163 -12.129 -17.325 1.00 93.56 112 MET A O 1
ATOM 920 N N . MET A 1 113 ? -9.362 -10.883 -16.872 1.00 95.25 113 MET A N 1
ATOM 921 C CA . MET A 1 113 ? -8.735 -11.055 -18.191 1.00 95.25 113 MET A CA 1
ATOM 922 C C . MET A 1 113 ? -8.155 -12.460 -18.382 1.00 95.25 113 MET A C 1
ATOM 924 O O . MET A 1 113 ? -8.024 -12.933 -19.509 1.00 95.25 113 MET A O 1
ATOM 928 N N . TRP A 1 114 ? -7.797 -13.128 -17.284 1.00 91.56 114 TRP A N 1
ATOM 929 C CA . TRP A 1 114 ? -7.183 -14.451 -17.299 1.00 91.56 114 TRP A CA 1
ATOM 930 C C . TRP A 1 114 ? -8.194 -15.523 -16.899 1.00 91.56 114 TRP A C 1
ATOM 932 O O . TRP A 1 114 ? -8.894 -15.384 -15.898 1.00 91.56 114 TRP A O 1
ATOM 942 N N . THR A 1 115 ? -8.210 -16.632 -17.633 1.00 87.75 115 THR A N 1
ATOM 943 C CA . THR A 1 115 ? -8.947 -17.843 -17.255 1.00 87.75 115 THR A CA 1
ATOM 944 C C . THR A 1 115 ? -7.970 -18.917 -16.791 1.00 87.75 115 THR A C 1
ATOM 946 O O . THR A 1 115 ? -7.153 -19.388 -17.582 1.00 87.75 115 THR A O 1
ATOM 949 N N . GLU A 1 116 ? -8.072 -19.344 -15.533 1.00 81.19 116 GLU A N 1
ATOM 950 C CA . GLU A 1 116 ? -7.334 -20.506 -15.030 1.00 81.19 116 GLU A CA 1
ATOM 951 C C . GLU A 1 116 ? -8.173 -21.774 -15.243 1.00 81.19 116 GLU A C 1
ATOM 953 O O . GLU A 1 116 ? -9.272 -21.906 -14.701 1.00 81.19 116 GLU A O 1
ATOM 958 N N . LYS A 1 117 ? -7.664 -22.728 -16.031 1.00 81.62 117 LYS A N 1
ATOM 959 C CA . LYS A 1 117 ? -8.271 -24.061 -16.128 1.00 81.62 117 LYS A CA 1
ATOM 960 C C . LYS A 1 117 ? -7.892 -24.860 -14.884 1.00 81.62 117 LYS A C 1
ATOM 962 O O . LYS A 1 117 ? -6.710 -25.079 -14.637 1.00 81.62 117 LYS A O 1
ATOM 967 N N . LYS A 1 118 ? -8.887 -25.313 -14.122 1.00 79.12 118 LYS A N 1
ATOM 968 C CA . LYS A 1 118 ? -8.694 -26.272 -13.028 1.00 79.12 118 LYS A CA 1
ATOM 969 C C . LYS A 1 118 ? -9.290 -27.611 -13.436 1.00 79.12 118 LYS A C 1
ATOM 971 O O . LYS A 1 118 ? -10.501 -27.715 -13.601 1.00 79.12 118 LYS A O 1
ATOM 976 N N . GLU A 1 119 ? -8.443 -28.622 -13.592 1.00 76.69 119 GLU A N 1
ATOM 977 C CA . GLU A 1 119 ? -8.894 -30.011 -13.649 1.00 76.69 119 GLU A CA 1
ATOM 978 C C . GLU A 1 119 ? -9.153 -30.477 -12.218 1.00 76.69 119 GLU A C 1
ATOM 980 O O . GLU A 1 119 ? -8.243 -30.514 -11.391 1.00 76.69 119 GLU A O 1
ATOM 985 N N . ILE A 1 120 ? -10.414 -30.764 -11.902 1.00 76.44 120 ILE A N 1
ATOM 986 C CA . ILE A 1 120 ? -10.812 -31.272 -10.591 1.00 76.44 120 ILE A CA 1
ATOM 987 C C . ILE A 1 120 ? -11.340 -32.690 -10.797 1.00 76.44 120 ILE A C 1
ATOM 989 O O . ILE A 1 120 ? -12.414 -32.883 -11.364 1.00 76.44 120 ILE A O 1
ATOM 993 N N . SER A 1 121 ? -10.593 -33.686 -10.321 1.00 71.69 121 SER A N 1
ATOM 994 C CA . SER A 1 121 ? -11.076 -35.059 -10.191 1.00 71.69 121 SER A CA 1
ATOM 995 C C . SER A 1 121 ? -11.913 -35.180 -8.914 1.00 71.69 121 SER A C 1
ATOM 997 O O . SER A 1 121 ? -11.405 -35.441 -7.826 1.00 71.69 121 SER A O 1
ATOM 999 N N . ILE A 1 122 ? -13.221 -34.949 -9.030 1.00 75.69 122 ILE A N 1
ATOM 1000 C CA . ILE A 1 122 ? -14.162 -35.248 -7.946 1.00 75.69 122 ILE A CA 1
ATOM 1001 C C . ILE A 1 122 ? -14.494 -36.738 -8.011 1.00 75.69 122 ILE A C 1
ATOM 1003 O O . ILE A 1 122 ? -15.193 -37.188 -8.918 1.00 75.69 122 ILE A O 1
ATOM 1007 N N . THR A 1 123 ? -14.027 -37.501 -7.025 1.00 73.62 123 THR A N 1
ATOM 1008 C CA . THR A 1 123 ? -14.592 -38.822 -6.737 1.00 73.62 123 THR A CA 1
ATOM 1009 C C . THR A 1 123 ? -15.930 -38.593 -6.046 1.00 73.62 123 THR A C 1
ATOM 1011 O O . THR A 1 123 ? -15.969 -38.261 -4.862 1.00 73.62 123 THR A O 1
ATOM 1014 N N . VAL A 1 124 ? -17.029 -38.702 -6.793 1.00 76.62 124 VAL A N 1
ATOM 1015 C CA . VAL A 1 124 ? -18.380 -38.606 -6.228 1.00 76.62 124 VAL A CA 1
ATOM 1016 C C . VAL A 1 124 ? -18.629 -39.877 -5.403 1.00 76.62 124 VAL A C 1
ATOM 1018 O O . VAL A 1 124 ? -18.593 -40.964 -5.983 1.00 76.62 124 VAL A O 1
ATOM 1021 N N . PRO A 1 125 ? -18.844 -39.796 -4.076 1.00 77.31 125 PRO A N 1
ATOM 1022 C CA . PRO A 1 125 ? -19.194 -40.973 -3.294 1.00 77.31 125 PRO A CA 1
ATOM 1023 C C . PRO A 1 125 ? -20.576 -41.476 -3.725 1.00 77.31 125 PRO A C 1
ATOM 1025 O O . PRO A 1 125 ? -21.544 -40.718 -3.767 1.00 77.31 125 PRO A O 1
ATOM 1028 N N . THR A 1 126 ? -20.665 -42.758 -4.063 1.00 78.94 126 THR A N 1
ATOM 1029 C CA . THR A 1 126 ? -21.936 -43.443 -4.304 1.00 78.94 126 THR A CA 1
ATOM 1030 C C . THR A 1 126 ? -22.555 -43.817 -2.963 1.00 78.94 126 THR A C 1
ATOM 1032 O O . THR A 1 126 ? -21.968 -44.599 -2.215 1.00 78.94 126 THR A O 1
ATOM 1035 N N . PHE A 1 127 ? -23.729 -43.271 -2.653 1.00 76.62 127 PHE A N 1
ATOM 1036 C CA . PHE A 1 127 ? -24.516 -43.704 -1.501 1.00 76.62 127 PHE A CA 1
ATOM 1037 C C . PHE A 1 127 ? -25.291 -44.964 -1.891 1.00 76.62 127 PHE A C 1
ATOM 1039 O O . PHE A 1 127 ? -26.110 -44.924 -2.807 1.00 76.62 127 PHE A O 1
ATOM 1046 N N . VAL A 1 128 ? -24.995 -46.082 -1.228 1.00 78.19 128 VAL A N 1
ATOM 1047 C CA . VAL A 1 128 ? -25.811 -47.298 -1.303 1.00 78.19 128 VAL A CA 1
ATOM 1048 C C . VAL A 1 128 ? -26.827 -47.200 -0.171 1.00 78.19 128 VAL A C 1
ATOM 1050 O O . VAL A 1 128 ? -26.442 -47.217 0.997 1.00 78.19 128 VAL A O 1
ATOM 1053 N N . ASP A 1 129 ? -28.097 -47.014 -0.520 1.00 73.12 129 ASP A N 1
ATOM 1054 C CA . ASP A 1 129 ? -29.199 -46.968 0.441 1.00 73.12 129 ASP A CA 1
ATOM 1055 C C . ASP A 1 129 ? -29.712 -48.395 0.666 1.00 73.12 129 ASP A C 1
ATOM 1057 O O . ASP A 1 129 ? -30.597 -48.870 -0.040 1.00 73.12 129 ASP A O 1
ATOM 1061 N N . ASP A 1 130 ? -29.062 -49.108 1.589 1.00 74.56 130 ASP A N 1
ATOM 1062 C CA . ASP A 1 130 ? -29.337 -50.515 1.920 1.00 74.56 130 ASP A CA 1
ATOM 1063 C C . ASP A 1 130 ? -30.072 -50.613 3.269 1.00 74.56 130 ASP A C 1
ATOM 1065 O O . ASP A 1 130 ? -29.702 -51.377 4.164 1.00 74.56 130 ASP A O 1
ATOM 1069 N N . VAL A 1 131 ? -31.084 -49.760 3.472 1.00 77.62 131 VAL A N 1
ATOM 1070 C CA . VAL A 1 131 ? -31.933 -49.834 4.665 1.00 77.62 131 VAL A CA 1
ATOM 1071 C C . VAL A 1 131 ? -33.000 -50.907 4.429 1.00 77.62 131 VAL A C 1
ATOM 1073 O O . VAL A 1 131 ? -33.867 -50.712 3.574 1.00 77.62 131 VAL A O 1
ATOM 1076 N N . PRO A 1 132 ? -32.980 -52.035 5.165 1.00 73.56 132 PRO A N 1
ATOM 1077 C CA . PRO A 1 132 ? -34.030 -53.034 5.054 1.00 73.56 132 PRO A CA 1
ATOM 1078 C C . PRO A 1 132 ? -35.356 -52.419 5.502 1.00 73.56 132 PRO A C 1
ATOM 1080 O O . PRO A 1 132 ? -35.463 -51.840 6.586 1.00 73.56 132 PRO A O 1
ATOM 1083 N N . VAL A 1 133 ? -36.372 -52.534 4.651 1.00 71.81 133 VAL A N 1
ATOM 1084 C CA . VAL A 1 133 ? -37.748 -52.214 5.024 1.00 71.81 133 VAL A CA 1
ATOM 1085 C C . VAL A 1 133 ? -38.174 -53.285 6.026 1.00 71.81 133 VAL A C 1
ATOM 1087 O O . VAL A 1 133 ? -38.193 -54.464 5.684 1.00 71.81 133 VAL A O 1
ATOM 1090 N N . ASN A 1 134 ? -38.443 -52.897 7.275 1.00 68.88 134 ASN A N 1
ATOM 1091 C CA . ASN A 1 134 ? -38.997 -53.819 8.264 1.00 68.88 134 ASN A CA 1
ATOM 1092 C C . ASN A 1 134 ? -40.404 -54.232 7.802 1.00 68.88 134 ASN A C 1
ATOM 1094 O O . ASN A 1 134 ? -41.351 -53.462 7.953 1.00 68.88 134 ASN A O 1
ATOM 1098 N N . GLU A 1 135 ? -40.520 -55.425 7.220 1.00 62.44 135 GLU A N 1
ATOM 1099 C CA . GLU A 1 135 ? -41.785 -56.134 7.007 1.00 62.44 135 GLU A CA 1
ATOM 1100 C C . 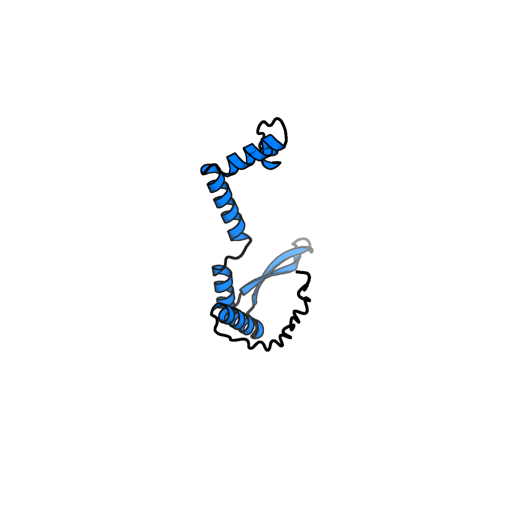GLU A 1 135 ? -42.211 -56.800 8.321 1.00 62.44 135 GLU A C 1
ATOM 1102 O O . GLU A 1 135 ? -42.138 -58.014 8.463 1.00 62.44 135 GLU A O 1
ATOM 1107 N N . ASP A 1 136 ? -42.627 -55.997 9.297 1.00 62.19 136 ASP A N 1
ATOM 1108 C CA . ASP A 1 136 ? -43.417 -56.483 10.429 1.00 62.19 136 ASP A CA 1
ATOM 1109 C C . ASP A 1 136 ? -44.707 -55.645 10.483 1.00 62.19 136 ASP A C 1
ATOM 1111 O O . ASP A 1 136 ? -44.807 -54.660 11.222 1.00 62.19 136 ASP A O 1
ATOM 1115 N N . GLU A 1 137 ? -45.663 -56.024 9.627 1.00 46.91 137 GLU A N 1
ATOM 1116 C CA . GLU A 1 137 ? -47.099 -55.712 9.734 1.00 46.91 137 GLU A CA 1
ATOM 1117 C C . GLU A 1 137 ? -47.851 -56.951 10.245 1.00 46.91 137 GLU A C 1
ATOM 1119 O O . GLU A 1 137 ? -47.597 -58.059 9.714 1.00 46.91 137 GLU A O 1
#